Protein AF-A0A1F8T6L7-F1 (afdb_monomer_lite)

pLDDT: mean 77.04, std 18.4, range [37.91, 93.44]

Secondary structure (DSSP, 8-state):
--HHHHHHHHHHHTT-THHHHHHHTT-HHHHHHTS---HHHHHHHHH---SSHHHHHHHHHHHHHHHHHHTS-S----TT----------------

Foldseek 3Di:
DDPPQLVVLVVVVVPPVVCQVCVVVLNNLVVVVVTPDDPVLSVVLSPDDDPGVVRSSVVSSVVVVVVVVVPPPPPDPPVPVPDDDDDDDDDDDDDD

Sequence (96 aa):
MSIRALNRLLGRSTIDPCVIEAFEQDRLDEILAEYDFAPDMRRELKAIRASTFEEFGALALDLVQNAEQDRSPAGMHDPRQGLCPEPVVGDEEQAA

Radius of gyration: 21.96 Å; chains: 1; bounding box: 76×26×34 Å

Structure (mmCIF, N/CA/C/O backbone):
data_AF-A0A1F8T6L7-F1
#
_entry.id   AF-A0A1F8T6L7-F1
#
loop_
_atom_site.group_PDB
_atom_site.id
_atom_site.type_symbol
_atom_site.label_atom_id
_atom_site.label_alt_id
_atom_site.label_comp_id
_atom_site.label_asym_id
_atom_site.label_entity_id
_atom_site.label_seq_id
_atom_site.pdbx_PDB_ins_code
_atom_site.Cartn_x
_atom_site.Cartn_y
_atom_site.Cartn_z
_atom_site.occupancy
_atom_site.B_iso_or_equiv
_atom_site.auth_seq_id
_atom_site.auth_comp_id
_atom_site.auth_asym_id
_atom_site.auth_atom_id
_atom_site.pdbx_PDB_model_num
ATOM 1 N N . MET A 1 1 ? 10.664 -0.521 -10.108 1.00 59.00 1 MET A N 1
ATOM 2 C CA . MET A 1 1 ? 10.414 -0.725 -8.668 1.00 59.00 1 MET A CA 1
ATOM 3 C C . MET A 1 1 ? 10.595 0.629 -8.007 1.00 59.00 1 MET A C 1
ATOM 5 O O . MET A 1 1 ? 11.499 1.351 -8.422 1.00 59.00 1 MET A O 1
ATOM 9 N N . SER A 1 2 ? 9.683 1.079 -7.141 1.00 68.44 2 SER A N 1
ATOM 10 C CA . SER A 1 2 ? 9.842 2.418 -6.573 1.00 68.44 2 SER A CA 1
ATOM 11 C C . SER A 1 2 ? 9.277 2.533 -5.167 1.00 68.44 2 SER A C 1
ATOM 13 O O . SER A 1 2 ? 8.106 2.846 -4.971 1.00 68.44 2 SER A O 1
ATOM 15 N N . ILE A 1 3 ? 10.173 2.429 -4.186 1.00 84.56 3 ILE A N 1
ATOM 16 C CA . ILE A 1 3 ? 9.985 2.975 -2.834 1.00 84.56 3 ILE A CA 1
ATOM 17 C C . ILE A 1 3 ? 9.449 4.419 -2.863 1.00 84.56 3 ILE A C 1
ATOM 19 O O . ILE A 1 3 ? 8.708 4.839 -1.983 1.00 84.56 3 ILE A O 1
ATOM 23 N N . ARG A 1 4 ? 9.744 5.182 -3.928 1.00 86.69 4 ARG A N 1
ATOM 24 C C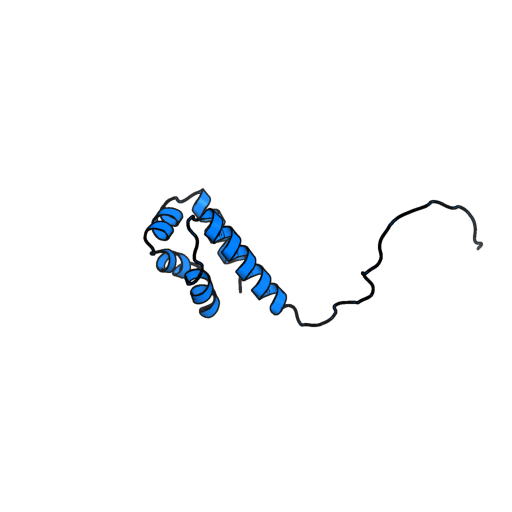A . ARG A 1 4 ? 9.194 6.529 -4.132 1.00 86.69 4 ARG A CA 1
ATOM 25 C C . ARG A 1 4 ? 7.681 6.521 -4.356 1.00 86.69 4 ARG A C 1
ATOM 27 O O . ARG A 1 4 ? 7.023 7.449 -3.904 1.00 86.69 4 ARG A O 1
ATOM 34 N N . ALA A 1 5 ? 7.136 5.517 -5.045 1.00 88.38 5 ALA A N 1
ATOM 35 C CA . ALA A 1 5 ? 5.694 5.379 -5.241 1.00 88.38 5 ALA A CA 1
ATOM 36 C C . ALA A 1 5 ? 4.997 5.085 -3.907 1.00 88.38 5 ALA A C 1
ATOM 38 O O . ALA A 1 5 ? 4.030 5.763 -3.568 1.00 88.38 5 ALA A O 1
ATOM 39 N N . LEU A 1 6 ? 5.561 4.178 -3.101 1.00 89.75 6 LEU A N 1
ATOM 40 C CA . LEU A 1 6 ? 5.045 3.890 -1.763 1.00 89.75 6 LEU A CA 1
ATOM 41 C C . LEU A 1 6 ? 5.137 5.107 -0.834 1.00 89.75 6 LEU A C 1
ATOM 43 O O . LEU A 1 6 ? 4.144 5.483 -0.223 1.00 89.75 6 LEU A O 1
ATOM 47 N N . ASN A 1 7 ? 6.279 5.795 -0.793 1.00 89.31 7 ASN A N 1
ATOM 48 C CA . ASN A 1 7 ? 6.431 7.008 0.016 1.00 89.31 7 ASN A CA 1
ATOM 49 C C . ASN A 1 7 ? 5.453 8.116 -0.397 1.00 89.31 7 ASN A C 1
ATOM 51 O O . ASN A 1 7 ? 4.995 8.875 0.450 1.00 89.31 7 ASN A O 1
ATOM 55 N N . ARG A 1 8 ? 5.100 8.217 -1.685 1.00 90.19 8 ARG A N 1
ATOM 56 C CA . ARG A 1 8 ? 4.065 9.156 -2.139 1.00 90.19 8 ARG A CA 1
ATOM 57 C C . ARG A 1 8 ? 2.662 8.731 -1.717 1.00 90.19 8 ARG A C 1
ATOM 59 O O . ARG A 1 8 ? 1.868 9.608 -1.401 1.00 90.19 8 ARG A O 1
ATOM 66 N N . LEU A 1 9 ? 2.354 7.435 -1.717 1.00 90.94 9 LEU A N 1
ATOM 67 C CA . LEU A 1 9 ? 1.081 6.917 -1.209 1.00 90.94 9 LEU A CA 1
ATOM 68 C C . LEU A 1 9 ? 0.931 7.215 0.289 1.00 90.94 9 LEU A C 1
ATOM 70 O O . LEU A 1 9 ? -0.049 7.839 0.688 1.00 90.94 9 LEU A O 1
ATOM 74 N N . LEU A 1 10 ? 1.937 6.852 1.091 1.00 90.62 10 LEU A N 1
ATOM 75 C CA . LEU A 1 10 ? 1.965 7.109 2.536 1.00 90.62 10 LEU A CA 1
ATOM 76 C C . LEU A 1 10 ? 1.996 8.608 2.856 1.00 90.62 10 LEU A C 1
ATOM 78 O O . LEU A 1 10 ? 1.386 9.067 3.813 1.00 90.62 10 LEU A O 1
ATOM 82 N N . GLY A 1 11 ? 2.679 9.405 2.033 1.00 90.56 11 GLY A N 1
ATOM 83 C CA . GLY A 1 11 ? 2.634 10.858 2.146 1.00 90.56 11 GLY A CA 1
ATOM 84 C C . GLY A 1 11 ? 1.227 11.398 1.879 1.00 90.56 11 GLY A C 1
ATOM 85 O O . GLY A 1 11 ? 0.720 12.210 2.648 1.00 90.56 11 GLY A O 1
ATOM 86 N N . ARG A 1 12 ? 0.558 10.916 0.824 1.00 91.12 12 ARG A N 1
ATOM 87 C CA . ARG A 1 12 ? -0.797 11.356 0.466 1.00 91.12 12 ARG A CA 1
ATOM 88 C C . ARG A 1 12 ? -1.811 11.005 1.552 1.00 91.12 12 ARG A C 1
ATOM 90 O O . ARG A 1 12 ? -2.639 11.852 1.852 1.00 91.12 12 ARG A O 1
ATOM 97 N N . SER A 1 13 ? -1.719 9.837 2.187 1.00 88.62 13 SER A N 1
ATOM 98 C CA . SER A 1 13 ? -2.661 9.433 3.245 1.00 88.62 13 SER A CA 1
ATOM 99 C C . SER A 1 13 ? -2.624 10.316 4.494 1.00 88.62 13 SER A C 1
ATOM 101 O O . SER A 1 13 ? -3.577 10.315 5.263 1.00 88.62 13 SER A O 1
ATOM 103 N N . THR A 1 14 ? -1.548 11.082 4.712 1.00 88.12 14 THR A N 1
ATOM 104 C CA . THR A 1 14 ? -1.486 12.057 5.820 1.00 88.12 14 THR A CA 1
ATOM 105 C C . THR A 1 14 ? -2.237 13.357 5.522 1.00 88.12 14 THR A C 1
ATOM 107 O O . THR A 1 14 ? -2.519 14.126 6.438 1.00 88.12 14 THR A O 1
ATOM 110 N N . ILE A 1 15 ? -2.555 13.611 4.249 1.00 89.38 15 ILE A N 1
ATOM 111 C CA . ILE A 1 15 ? -3.181 14.850 3.765 1.00 89.38 15 ILE A CA 1
ATOM 112 C C . ILE A 1 15 ? -4.605 14.581 3.257 1.00 89.38 15 ILE A C 1
ATOM 114 O O . ILE A 1 15 ? -5.498 15.401 3.455 1.00 89.38 15 ILE A O 1
ATOM 118 N N . ASP A 1 16 ? -4.811 13.446 2.591 1.00 89.06 16 ASP A N 1
ATOM 119 C CA . ASP A 1 16 ? -6.045 13.060 1.914 1.00 89.06 16 ASP A CA 1
ATOM 120 C C . ASP A 1 16 ? -6.689 11.854 2.627 1.00 89.06 16 ASP A C 1
ATOM 122 O O . ASP A 1 16 ? -6.219 10.720 2.461 1.00 89.06 16 ASP A O 1
ATOM 126 N N . PRO A 1 17 ? -7.764 12.066 3.412 1.00 88.12 17 PRO A N 1
ATOM 127 C CA . PRO A 1 17 ? -8.433 10.992 4.143 1.00 88.12 17 PRO A CA 1
ATOM 128 C C . PRO A 1 17 ? -9.098 9.974 3.211 1.00 88.12 17 PRO A C 1
ATOM 130 O O . PRO A 1 17 ? -9.291 8.830 3.622 1.00 88.12 17 PRO A O 1
ATOM 133 N N . CYS A 1 18 ? -9.358 10.325 1.942 1.00 90.00 18 CYS A N 1
ATOM 134 C CA . CYS A 1 18 ? -9.933 9.399 0.96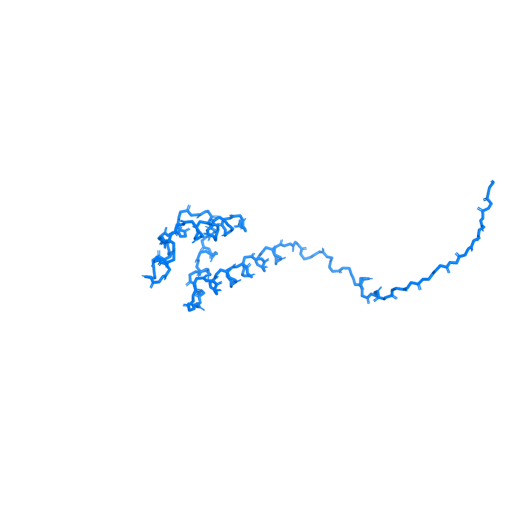5 1.00 90.00 18 CYS A CA 1
ATOM 135 C C . CYS A 1 18 ? -9.055 8.154 0.772 1.00 90.00 18 CYS A C 1
ATOM 137 O O . CYS A 1 18 ? -9.559 7.094 0.411 1.00 90.00 18 CYS A O 1
ATOM 139 N N . VAL A 1 19 ? -7.743 8.261 1.023 1.00 89.50 19 VAL A N 1
ATOM 140 C CA . VAL A 1 19 ? -6.823 7.119 0.942 1.00 89.50 19 VAL A CA 1
ATOM 141 C C . VAL A 1 19 ? -7.108 6.091 2.033 1.00 89.50 19 VAL A C 1
ATOM 143 O O . VAL A 1 19 ? -7.118 4.890 1.764 1.00 89.50 19 VAL A O 1
ATOM 146 N N . ILE A 1 20 ? -7.370 6.562 3.252 1.00 89.94 20 ILE A N 1
ATOM 147 C CA . ILE A 1 20 ? -7.698 5.708 4.395 1.00 89.94 20 ILE A CA 1
ATOM 148 C C . ILE A 1 20 ? -9.107 5.132 4.211 1.00 89.94 20 ILE A C 1
ATOM 150 O O . ILE A 1 20 ? -9.301 3.933 4.372 1.00 89.94 20 ILE A O 1
ATOM 154 N N . GLU A 1 21 ? -10.068 5.944 3.769 1.00 91.44 21 GLU A N 1
ATOM 155 C CA . GLU A 1 21 ? -11.431 5.476 3.487 1.00 91.44 21 GLU A CA 1
ATOM 156 C C . GLU A 1 21 ? -11.460 4.395 2.397 1.00 91.44 21 GLU A C 1
ATOM 158 O O . GLU A 1 21 ? -12.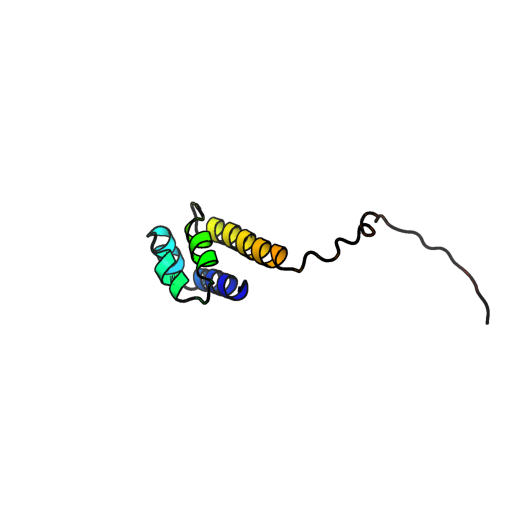171 3.399 2.519 1.00 91.44 21 GLU A O 1
ATOM 163 N N . ALA A 1 22 ? -10.666 4.549 1.335 1.00 90.62 22 ALA A N 1
ATOM 164 C CA . ALA A 1 22 ? -10.555 3.533 0.295 1.00 90.62 22 ALA A CA 1
ATOM 165 C C . ALA A 1 22 ? -9.888 2.248 0.804 1.00 90.62 22 ALA A C 1
ATOM 167 O O . ALA A 1 22 ? -10.258 1.164 0.355 1.00 90.62 22 ALA A O 1
ATOM 168 N N . PHE A 1 23 ? -8.937 2.345 1.739 1.00 90.00 23 PHE A N 1
ATOM 169 C CA . PHE A 1 23 ? -8.371 1.177 2.417 1.00 90.00 23 PHE A CA 1
ATOM 170 C C . PHE A 1 23 ? -9.444 0.427 3.215 1.00 90.00 23 PHE A C 1
ATOM 172 O O . PHE A 1 23 ? -9.614 -0.775 3.031 1.00 90.00 23 PHE A O 1
ATOM 179 N N . GLU A 1 24 ? -10.223 1.137 4.032 1.00 89.25 24 GLU A N 1
ATOM 180 C CA . GLU A 1 24 ? -11.300 0.553 4.844 1.00 89.25 24 GLU A CA 1
ATOM 181 C C . GLU A 1 24 ? -12.431 -0.057 3.998 1.00 89.25 24 GLU A C 1
ATOM 183 O O . GLU A 1 24 ? -13.097 -0.998 4.428 1.00 89.25 24 GLU A O 1
ATOM 188 N N . GLN A 1 25 ? -12.638 0.453 2.780 1.00 91.44 25 GLN A N 1
ATOM 189 C CA . GLN A 1 25 ? -13.649 -0.027 1.832 1.00 91.44 25 GLN A CA 1
ATOM 190 C C . GLN A 1 25 ? -13.147 -1.124 0.876 1.00 91.44 25 GLN A C 1
ATOM 192 O O . GLN A 1 25 ? -13.870 -1.477 -0.055 1.00 91.44 25 GLN A O 1
ATOM 197 N N . ASP A 1 26 ? -11.929 -1.648 1.057 1.00 87.62 26 ASP A N 1
ATOM 198 C CA . ASP A 1 26 ? -11.296 -2.628 0.151 1.00 87.62 26 ASP A CA 1
ATOM 199 C C . ASP A 1 26 ? -11.129 -2.108 -1.301 1.00 87.62 26 ASP A C 1
ATOM 201 O O . ASP A 1 26 ? -11.006 -2.860 -2.267 1.00 87.62 26 ASP A O 1
ATOM 205 N N . ARG A 1 27 ? -11.094 -0.780 -1.467 1.00 89.56 27 ARG A N 1
ATOM 206 C CA . ARG A 1 27 ? -10.937 -0.057 -2.745 1.00 89.56 27 ARG A CA 1
ATOM 207 C C . ARG A 1 27 ? -9.521 0.465 -2.974 1.00 89.56 27 ARG A C 1
ATOM 209 O O . ARG A 1 27 ? -9.279 1.250 -3.890 1.00 89.56 27 ARG A O 1
ATOM 216 N N . LEU A 1 28 ? -8.561 0.002 -2.177 1.00 87.00 28 LEU A N 1
ATOM 217 C CA . LEU A 1 28 ? -7.161 0.412 -2.278 1.00 87.00 28 LEU A CA 1
ATOM 218 C C . LEU A 1 28 ? -6.559 0.140 -3.670 1.00 87.00 28 LEU A C 1
ATOM 220 O O . LEU A 1 28 ? -5.663 0.858 -4.098 1.00 87.00 28 LEU A O 1
ATOM 224 N N . ASP A 1 29 ? -7.071 -0.858 -4.396 1.00 87.56 29 ASP A N 1
ATOM 225 C CA . ASP A 1 29 ? -6.653 -1.201 -5.764 1.00 87.56 29 ASP A CA 1
ATOM 226 C C . ASP A 1 29 ? -6.775 -0.011 -6.734 1.00 87.56 29 ASP A C 1
ATOM 228 O O . ASP A 1 29 ? -5.866 0.240 -7.525 1.00 87.56 29 ASP A O 1
ATOM 232 N N . GLU A 1 30 ? -7.849 0.775 -6.607 1.00 88.44 30 GLU A N 1
ATOM 233 C CA . GLU A 1 30 ? -8.090 1.963 -7.433 1.00 88.44 30 GLU A CA 1
ATOM 234 C C . GLU A 1 30 ? -7.022 3.030 -7.191 1.00 88.44 30 GLU A C 1
ATOM 236 O O . GLU A 1 30 ? -6.491 3.607 -8.138 1.00 88.44 30 GLU A O 1
ATOM 241 N N . ILE A 1 31 ? -6.646 3.224 -5.926 1.00 88.31 31 ILE A N 1
ATOM 242 C CA . ILE A 1 31 ? -5.600 4.171 -5.540 1.00 88.31 31 ILE A CA 1
ATOM 243 C C . ILE A 1 31 ? -4.240 3.659 -5.995 1.00 88.31 31 ILE A C 1
ATOM 245 O O . ILE A 1 31 ? -3.466 4.407 -6.581 1.00 88.31 31 ILE A O 1
ATOM 249 N N . LEU A 1 32 ? -3.936 2.377 -5.779 1.00 88.31 32 LEU A N 1
ATOM 250 C CA . LEU A 1 32 ? -2.679 1.764 -6.214 1.00 88.31 32 LEU A CA 1
ATOM 251 C C . LEU A 1 32 ? -2.500 1.824 -7.737 1.00 88.31 32 LEU A C 1
ATOM 253 O O . LEU A 1 32 ? -1.362 1.869 -8.204 1.00 88.31 32 LEU A O 1
ATOM 257 N N . ALA A 1 33 ? -3.589 1.840 -8.512 1.00 87.12 33 ALA A N 1
ATOM 258 C CA . ALA A 1 33 ? -3.549 2.011 -9.961 1.00 87.12 33 ALA A CA 1
ATOM 259 C C . ALA A 1 33 ? -3.101 3.417 -10.401 1.00 87.12 33 ALA A C 1
ATOM 261 O O . ALA A 1 33 ? -2.554 3.548 -11.496 1.00 87.12 33 ALA A O 1
ATOM 262 N N . GLU A 1 34 ? -3.267 4.443 -9.558 1.00 89.00 34 GLU A N 1
ATOM 263 C CA . GLU A 1 34 ? -2.761 5.803 -9.811 1.00 89.00 34 GLU A CA 1
ATOM 264 C C . GLU A 1 34 ? -1.228 5.893 -9.705 1.00 89.00 34 GLU A C 1
ATOM 266 O O . GLU A 1 34 ? -0.617 6.846 -10.196 1.00 89.00 34 GLU A O 1
ATOM 271 N N . TYR A 1 35 ? -0.589 4.908 -9.066 1.00 88.75 35 TYR A N 1
ATOM 272 C CA . TYR A 1 35 ? 0.852 4.874 -8.842 1.00 88.75 35 TYR A CA 1
ATOM 273 C C . TYR A 1 35 ? 1.555 3.881 -9.772 1.00 88.75 35 TYR A C 1
ATOM 275 O O . TYR A 1 35 ? 1.031 2.831 -10.144 1.00 88.75 35 TYR A O 1
ATOM 283 N N . ASP A 1 36 ? 2.811 4.192 -10.095 1.00 86.00 36 ASP A N 1
ATOM 284 C CA . ASP A 1 36 ? 3.660 3.383 -10.975 1.00 86.00 36 ASP A CA 1
ATOM 285 C C . ASP A 1 36 ? 4.279 2.182 -10.227 1.00 86.00 36 ASP A C 1
ATOM 287 O O . ASP A 1 36 ? 5.491 2.068 -10.028 1.00 86.00 36 ASP A O 1
ATOM 291 N N . PHE A 1 37 ? 3.421 1.293 -9.727 1.00 85.75 37 PHE A N 1
ATOM 292 C CA . PHE A 1 37 ? 3.838 0.017 -9.152 1.00 85.75 37 PHE A CA 1
ATOM 293 C C . PHE A 1 37 ? 3.899 -1.070 -10.230 1.00 85.75 37 PHE A C 1
ATOM 295 O O . PHE A 1 37 ? 3.025 -1.180 -11.096 1.00 85.75 37 PHE A O 1
ATOM 302 N N . ALA A 1 38 ? 4.907 -1.941 -10.136 1.00 86.19 38 ALA A N 1
ATOM 303 C CA . ALA A 1 38 ? 4.975 -3.137 -10.972 1.00 86.19 38 ALA A CA 1
ATOM 304 C C . ALA A 1 38 ? 3.745 -4.047 -10.726 1.00 86.19 38 ALA A C 1
ATOM 306 O O . ALA A 1 38 ? 3.227 -4.070 -9.607 1.00 86.19 38 ALA A O 1
ATOM 307 N N . PRO A 1 39 ? 3.265 -4.810 -11.728 1.00 85.88 39 PRO A N 1
ATOM 308 C CA . PRO A 1 39 ? 2.089 -5.676 -11.581 1.00 85.88 39 PRO A CA 1
ATOM 309 C C . PRO A 1 39 ? 2.196 -6.677 -10.421 1.00 85.88 39 PRO A C 1
ATOM 311 O O . PRO A 1 39 ? 1.247 -6.812 -9.651 1.00 85.88 39 PRO A O 1
ATOM 314 N N . ASP A 1 40 ? 3.351 -7.326 -10.262 1.00 87.69 40 ASP A N 1
ATOM 315 C CA . ASP A 1 40 ? 3.605 -8.267 -9.164 1.00 87.69 40 ASP A CA 1
ATOM 316 C C . ASP A 1 40 ? 3.577 -7.566 -7.801 1.00 87.69 40 ASP A C 1
ATOM 318 O O . ASP A 1 40 ? 2.887 -8.010 -6.889 1.00 87.69 40 ASP A O 1
ATOM 322 N N . MET A 1 41 ? 4.196 -6.386 -7.707 1.00 87.25 41 MET A N 1
ATOM 323 C CA . MET A 1 41 ? 4.194 -5.571 -6.490 1.00 87.25 41 MET A CA 1
ATOM 324 C C . MET A 1 41 ? 2.778 -5.138 -6.087 1.00 87.25 41 MET A C 1
ATOM 326 O O . MET A 1 41 ? 2.428 -5.184 -4.915 1.00 87.25 41 MET A O 1
ATOM 330 N N . ARG A 1 42 ? 1.920 -4.759 -7.044 1.00 89.12 42 ARG A N 1
ATOM 331 C CA . ARG A 1 42 ? 0.513 -4.432 -6.741 1.00 89.12 42 ARG A 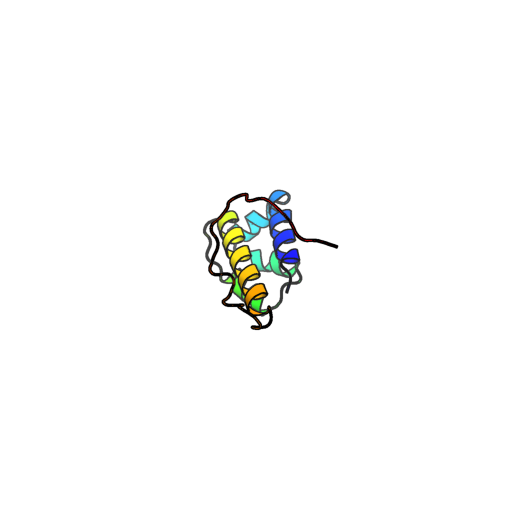CA 1
ATOM 332 C C . ARG A 1 42 ? -0.243 -5.625 -6.170 1.00 89.12 42 ARG A C 1
ATOM 334 O O . ARG A 1 42 ? -1.025 -5.452 -5.241 1.00 89.12 42 ARG A O 1
ATOM 341 N N . ARG A 1 43 ? -0.002 -6.828 -6.701 1.00 88.88 43 ARG A N 1
ATOM 342 C CA . ARG A 1 43 ? -0.596 -8.060 -6.160 1.00 88.88 43 ARG A CA 1
ATOM 343 C C . ARG A 1 43 ? -0.126 -8.332 -4.737 1.00 88.88 43 ARG A C 1
ATOM 345 O O . ARG A 1 43 ? -0.946 -8.715 -3.911 1.00 88.88 43 ARG A O 1
ATOM 352 N N . GLU A 1 44 ? 1.157 -8.134 -4.463 1.00 90.31 44 GLU A N 1
ATOM 353 C CA . GLU A 1 44 ? 1.730 -8.315 -3.130 1.00 90.31 44 GLU A CA 1
ATOM 354 C C . GLU A 1 44 ? 1.186 -7.294 -2.127 1.00 90.31 44 GLU A C 1
ATOM 356 O O . GLU A 1 44 ? 0.698 -7.689 -1.072 1.00 90.31 44 GLU A O 1
ATOM 361 N N . LEU A 1 45 ? 1.145 -6.009 -2.491 1.00 90.06 45 LEU A N 1
ATOM 362 C CA . LEU A 1 45 ? 0.551 -4.953 -1.665 1.00 90.06 45 LEU A CA 1
ATOM 363 C C . LEU A 1 45 ? -0.926 -5.232 -1.356 1.00 90.06 45 LEU A C 1
ATOM 365 O O . LEU A 1 45 ? -1.359 -5.066 -0.223 1.00 90.06 45 LEU A O 1
ATOM 369 N N . LYS A 1 46 ? -1.694 -5.724 -2.333 1.00 89.75 46 LYS A N 1
ATOM 370 C CA . LYS A 1 46 ? -3.098 -6.118 -2.138 1.00 89.75 46 LYS A CA 1
ATOM 371 C C . LYS A 1 46 ? -3.268 -7.335 -1.223 1.00 89.75 46 LYS A C 1
ATOM 373 O O . LYS A 1 46 ? -4.314 -7.501 -0.606 1.00 89.75 46 LYS A O 1
ATOM 378 N N . ALA A 1 47 ? -2.273 -8.215 -1.162 1.00 90.81 47 ALA A N 1
ATOM 379 C CA . ALA A 1 47 ? -2.321 -9.409 -0.326 1.00 90.81 47 ALA A CA 1
ATOM 380 C C . ALA A 1 47 ? -2.008 -9.121 1.153 1.00 90.81 47 ALA A C 1
ATOM 382 O O . ALA A 1 47 ? -2.230 -9.997 1.994 1.00 90.81 47 ALA A O 1
ATOM 383 N N . ILE A 1 48 ? -1.514 -7.919 1.478 1.00 91.31 48 ILE A N 1
ATOM 384 C CA . ILE A 1 48 ? -1.228 -7.502 2.852 1.00 91.31 48 ILE A CA 1
ATOM 385 C C . ILE A 1 48 ? -2.530 -7.484 3.650 1.00 91.31 48 ILE A C 1
ATOM 387 O O . ILE A 1 48 ? -3.471 -6.759 3.335 1.00 91.31 48 ILE A O 1
ATOM 391 N N . ARG A 1 49 ? -2.565 -8.275 4.723 1.00 89.12 49 ARG A N 1
ATOM 392 C CA . ARG A 1 49 ? -3.654 -8.247 5.697 1.00 89.12 49 ARG A CA 1
ATOM 393 C C . ARG A 1 49 ? -3.245 -7.372 6.864 1.00 89.12 49 ARG A C 1
ATOM 395 O O . ARG A 1 49 ? -2.434 -7.791 7.681 1.00 89.12 49 ARG A O 1
ATOM 402 N N . ALA A 1 50 ? -3.817 -6.179 6.910 1.00 90.81 50 ALA A N 1
ATOM 403 C CA . ALA A 1 50 ? -3.619 -5.216 7.978 1.00 90.81 50 ALA A CA 1
ATOM 404 C C . ALA A 1 50 ? -4.979 -4.749 8.499 1.00 90.81 50 ALA A C 1
ATOM 406 O O . ALA A 1 50 ? -5.938 -4.633 7.737 1.00 90.81 50 ALA A O 1
ATOM 407 N N . SER A 1 51 ? -5.055 -4.498 9.800 1.00 89.81 51 SER A N 1
ATOM 408 C CA . SER A 1 51 ? -6.269 -4.028 10.474 1.00 89.81 51 SER A CA 1
ATOM 409 C C . SER A 1 51 ? -6.393 -2.506 10.424 1.00 89.81 51 SER A C 1
ATOM 411 O O . SER A 1 51 ? -7.489 -1.973 10.567 1.00 89.81 51 SER A O 1
ATOM 413 N N . THR A 1 52 ? -5.274 -1.804 10.231 1.00 90.94 52 THR A N 1
ATOM 414 C CA . THR A 1 52 ? -5.216 -0.345 10.100 1.00 90.94 52 THR A CA 1
ATOM 415 C C . THR A 1 52 ? -4.327 0.063 8.930 1.00 90.94 52 THR A C 1
ATOM 417 O O . THR A 1 52 ? -3.457 -0.690 8.486 1.00 90.94 52 THR A O 1
ATOM 420 N N . PHE A 1 53 ? -4.512 1.294 8.447 1.00 89.81 53 PHE A N 1
ATOM 421 C CA . PHE A 1 53 ? -3.671 1.843 7.384 1.00 89.81 53 PHE A CA 1
ATOM 422 C C . PHE A 1 53 ? -2.205 2.023 7.822 1.00 89.81 53 PHE A C 1
ATOM 424 O O . PHE A 1 53 ? -1.287 1.869 7.022 1.00 89.81 53 PHE A O 1
ATOM 431 N N . GLU A 1 54 ? -1.966 2.321 9.100 1.00 90.38 54 GLU A N 1
ATOM 432 C CA . GLU A 1 54 ? -0.614 2.448 9.660 1.00 90.38 54 GLU A CA 1
ATOM 433 C C . GLU A 1 54 ? 0.126 1.106 9.635 1.00 90.38 54 GLU A C 1
ATOM 435 O O . GLU A 1 54 ? 1.278 1.038 9.204 1.00 90.38 54 GLU A O 1
ATOM 440 N N . GLU A 1 55 ? -0.559 0.027 10.028 1.00 92.94 55 GLU A N 1
ATOM 441 C CA . GLU A 1 55 ? -0.033 -1.336 9.944 1.00 92.94 55 GLU A CA 1
ATOM 442 C C . GLU A 1 55 ? 0.218 -1.736 8.485 1.00 92.94 55 GLU A C 1
ATOM 444 O O . GLU A 1 55 ? 1.290 -2.250 8.159 1.00 92.94 55 GLU A O 1
ATOM 449 N N . PHE A 1 56 ? -0.721 -1.421 7.586 1.00 93.44 56 PHE A N 1
ATOM 450 C CA . PHE A 1 56 ? -0.534 -1.612 6.149 1.00 93.44 56 PHE A CA 1
ATOM 451 C C . PHE A 1 56 ? 0.723 -0.895 5.650 1.00 93.44 56 PHE A C 1
ATOM 453 O O . PHE A 1 56 ? 1.529 -1.496 4.944 1.00 93.44 56 PHE A O 1
ATOM 460 N N . GLY A 1 57 ? 0.920 0.369 6.029 1.00 91.75 57 GLY A N 1
ATOM 461 C CA . GLY A 1 57 ? 2.064 1.164 5.599 1.00 91.75 57 GLY A CA 1
ATOM 462 C C . GLY A 1 57 ? 3.400 0.598 6.073 1.00 91.75 57 GLY A C 1
ATOM 463 O O . GLY A 1 57 ? 4.352 0.564 5.293 1.00 91.75 57 GLY A O 1
ATOM 464 N N . ALA A 1 58 ? 3.465 0.102 7.311 1.00 92.31 58 ALA A N 1
ATOM 465 C CA . ALA A 1 58 ? 4.656 -0.554 7.844 1.00 92.31 58 ALA A CA 1
ATOM 466 C C . ALA A 1 58 ? 4.986 -1.852 7.085 1.00 92.31 58 ALA A C 1
ATOM 468 O O . ALA A 1 58 ? 6.127 -2.042 6.663 1.00 92.31 58 ALA A O 1
ATOM 469 N N . LEU A 1 59 ? 3.984 -2.707 6.850 1.00 93.31 59 LEU A N 1
ATOM 470 C CA . LEU A 1 59 ? 4.151 -3.967 6.116 1.00 93.31 59 LEU A CA 1
ATOM 471 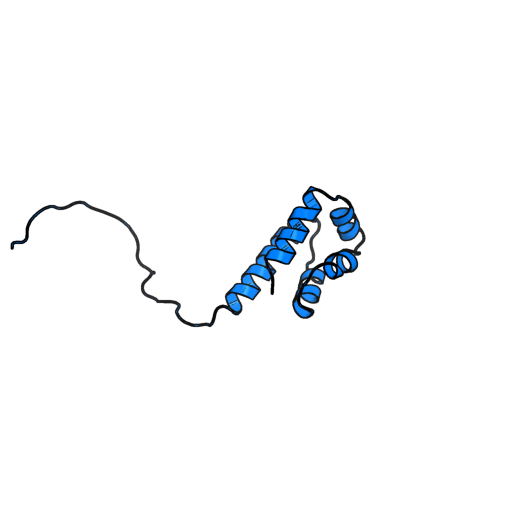C C . LEU A 1 59 ? 4.497 -3.734 4.642 1.00 93.31 59 LEU A C 1
ATOM 473 O O . LEU A 1 59 ? 5.359 -4.411 4.088 1.00 93.31 59 LEU A O 1
ATOM 477 N N . ALA A 1 60 ? 3.865 -2.748 4.006 1.00 92.38 60 ALA A N 1
ATOM 478 C CA . ALA A 1 60 ? 4.157 -2.367 2.632 1.00 92.38 60 ALA A CA 1
ATOM 479 C C . ALA A 1 60 ? 5.588 -1.834 2.488 1.00 92.38 60 ALA A C 1
ATOM 481 O O . ALA A 1 60 ? 6.255 -2.120 1.493 1.00 92.38 60 ALA A O 1
ATOM 482 N N . LEU A 1 61 ? 6.068 -1.069 3.474 1.00 90.75 61 LEU A N 1
ATOM 483 C CA . LEU A 1 61 ? 7.427 -0.537 3.475 1.00 90.75 61 LEU A CA 1
ATOM 484 C C . LEU A 1 61 ? 8.460 -1.652 3.600 1.00 90.75 61 LEU A C 1
ATOM 486 O O . LEU A 1 61 ? 9.397 -1.677 2.804 1.00 90.75 61 LEU A O 1
ATOM 490 N N . ASP A 1 62 ? 8.263 -2.572 4.542 1.00 90.12 62 ASP A N 1
ATOM 491 C CA . ASP A 1 62 ? 9.121 -3.745 4.710 1.00 90.12 62 ASP A CA 1
ATOM 492 C C . ASP A 1 62 ? 9.156 -4.594 3.429 1.00 90.12 62 ASP A C 1
ATOM 494 O O . ASP A 1 62 ? 10.228 -4.893 2.905 1.00 90.12 62 ASP A O 1
ATOM 498 N N . LEU A 1 63 ? 7.991 -4.874 2.838 1.00 89.88 63 LEU A N 1
ATOM 499 C CA . LEU A 1 63 ? 7.874 -5.638 1.596 1.00 89.88 63 LEU A CA 1
ATOM 500 C C . LEU A 1 63 ? 8.644 -4.987 0.438 1.00 89.88 63 LEU A C 1
ATOM 502 O O . LEU A 1 63 ? 9.433 -5.644 -0.243 1.00 89.88 63 LEU A O 1
ATOM 506 N N . VAL A 1 64 ? 8.457 -3.680 0.222 1.00 87.44 64 VAL A N 1
ATOM 507 C CA . VAL A 1 64 ? 9.144 -2.956 -0.858 1.00 87.44 64 VAL A CA 1
ATOM 508 C C . VAL A 1 64 ? 10.648 -2.863 -0.595 1.00 87.44 64 VAL A C 1
ATOM 510 O O . VAL A 1 64 ? 11.431 -3.000 -1.534 1.00 87.44 64 VAL A O 1
ATOM 513 N N . GLN A 1 65 ? 11.074 -2.650 0.653 1.00 86.50 65 GLN A N 1
ATOM 514 C CA . GLN A 1 65 ? 12.494 -2.598 1.010 1.00 86.50 65 GLN A CA 1
ATOM 515 C C . GLN A 1 65 ? 13.183 -3.948 0.803 1.00 86.50 65 GLN A C 1
ATOM 517 O O . GLN A 1 65 ? 14.253 -3.987 0.195 1.00 86.50 65 GLN A O 1
ATOM 522 N N . ASN A 1 66 ? 12.563 -5.045 1.238 1.00 85.44 66 ASN A N 1
ATOM 523 C CA . ASN A 1 66 ? 13.090 -6.393 1.041 1.00 85.44 66 ASN A CA 1
ATOM 524 C C . ASN A 1 66 ? 13.177 -6.753 -0.451 1.00 85.44 66 ASN A C 1
ATOM 526 O O . ASN A 1 66 ? 14.197 -7.273 -0.901 1.00 85.44 66 ASN A O 1
ATOM 530 N N . ALA A 1 67 ? 12.171 -6.390 -1.253 1.00 82.31 67 ALA A N 1
ATOM 531 C CA . ALA A 1 67 ? 12.190 -6.616 -2.700 1.00 82.31 67 ALA A CA 1
ATOM 532 C C . ALA A 1 67 ? 13.287 -5.816 -3.442 1.00 82.31 67 ALA A C 1
ATOM 534 O O . ALA A 1 67 ? 13.793 -6.259 -4.477 1.00 82.31 67 ALA A O 1
ATOM 535 N N . GLU A 1 68 ? 13.661 -4.633 -2.944 1.00 77.31 68 GLU A N 1
ATOM 536 C CA . GLU A 1 68 ? 14.785 -3.844 -3.475 1.00 77.31 68 GLU A CA 1
ATOM 537 C C . GLU A 1 68 ? 16.145 -4.421 -3.033 1.00 77.31 68 GLU A C 1
ATOM 539 O O . GLU A 1 68 ? 17.096 -4.434 -3.820 1.00 77.31 68 GLU A O 1
ATOM 544 N N . GLN A 1 69 ? 16.245 -4.939 -1.802 1.00 70.94 69 GLN A N 1
ATOM 545 C CA . GLN A 1 69 ? 17.460 -5.581 -1.285 1.00 70.94 69 GLN A CA 1
ATOM 546 C C . GLN A 1 69 ? 17.770 -6.900 -1.999 1.00 70.94 69 GLN A C 1
ATOM 548 O O . GLN A 1 69 ? 18.915 -7.107 -2.388 1.00 70.94 69 GLN A O 1
ATOM 553 N N . ASP A 1 70 ? 16.767 -7.741 -2.261 1.00 64.62 70 ASP A N 1
ATOM 554 C CA . ASP A 1 70 ? 16.927 -9.012 -2.990 1.00 64.62 70 ASP A CA 1
ATOM 555 C C . ASP A 1 70 ? 17.441 -8.804 -4.432 1.00 64.62 70 ASP A C 1
ATOM 557 O O . ASP A 1 70 ? 18.151 -9.633 -5.000 1.00 64.62 70 ASP A O 1
ATOM 561 N N . ARG A 1 71 ? 17.150 -7.634 -5.019 1.00 57.81 71 ARG A N 1
ATOM 562 C CA . ARG A 1 71 ? 17.661 -7.214 -6.334 1.00 57.81 71 ARG A CA 1
ATOM 563 C C . ARG A 1 71 ? 19.013 -6.519 -6.301 1.00 57.81 71 ARG A C 1
ATOM 565 O O . ARG A 1 71 ? 19.599 -6.327 -7.371 1.00 57.81 71 ARG A O 1
ATOM 572 N N . SER A 1 72 ? 19.507 -6.126 -5.129 1.00 53.41 72 SER A N 1
ATOM 573 C CA . SER A 1 72 ? 20.907 -5.729 -5.018 1.00 53.41 72 SER A CA 1
ATOM 574 C C . SER A 1 72 ? 21.715 -6.968 -5.392 1.00 53.41 72 SER A C 1
ATOM 576 O O . SER A 1 72 ? 21.500 -8.015 -4.783 1.00 53.41 72 SER A O 1
ATOM 578 N N . PRO A 1 73 ? 22.546 -6.917 -6.449 1.00 49.19 73 PRO A N 1
ATOM 579 C CA . PRO A 1 73 ? 23.209 -8.107 -6.957 1.00 49.19 73 PRO A CA 1
ATOM 580 C C . PRO A 1 73 ? 23.887 -8.801 -5.784 1.00 49.19 73 PRO A C 1
ATOM 582 O O . PRO A 1 73 ? 24.655 -8.159 -5.070 1.00 49.19 73 PRO A O 1
ATOM 585 N N . ALA A 1 74 ? 23.542 -10.073 -5.571 1.00 48.09 74 ALA A N 1
ATOM 586 C CA . ALA A 1 74 ? 24.139 -10.960 -4.584 1.00 48.09 74 ALA A CA 1
ATOM 587 C C . ALA A 1 74 ? 25.656 -11.033 -4.817 1.00 48.09 74 ALA A C 1
ATOM 589 O O . ALA A 1 74 ? 26.185 -11.913 -5.491 1.00 48.09 74 ALA A O 1
ATOM 590 N N . GLY A 1 75 ? 26.347 -10.026 -4.306 1.00 47.66 75 GLY A N 1
ATOM 591 C CA . GLY A 1 75 ? 27.713 -9.687 -4.619 1.00 47.66 75 GLY A CA 1
ATOM 592 C C . GLY A 1 75 ? 28.248 -8.891 -3.448 1.00 47.66 75 GLY A C 1
ATOM 593 O O . GLY A 1 75 ? 28.141 -7.671 -3.415 1.00 47.66 75 GLY A O 1
ATOM 594 N N . MET A 1 76 ? 28.853 -9.634 -2.521 1.00 48.28 76 MET A N 1
ATOM 595 C CA . MET A 1 76 ? 29.663 -9.159 -1.399 1.00 48.28 76 MET A CA 1
ATOM 596 C C . MET A 1 76 ? 28.909 -8.850 -0.094 1.00 48.28 76 MET A C 1
ATOM 598 O O . MET A 1 76 ? 28.893 -7.731 0.404 1.00 48.28 76 MET A O 1
ATOM 602 N N . HIS A 1 77 ? 28.422 -9.907 0.565 1.00 47.44 77 HIS A N 1
ATOM 603 C CA . HIS A 1 77 ? 28.712 -10.002 1.997 1.00 47.44 77 HIS A CA 1
ATOM 604 C C . HIS A 1 77 ? 30.235 -10.147 2.117 1.00 47.44 77 HIS A C 1
ATOM 606 O O . HIS A 1 77 ? 30.773 -11.205 1.797 1.00 47.44 77 HIS A O 1
ATOM 612 N N . ASP A 1 78 ? 30.935 -9.085 2.510 1.00 50.59 78 ASP A N 1
ATOM 613 C CA . ASP A 1 78 ? 32.334 -9.183 2.918 1.00 50.59 78 ASP A CA 1
ATOM 614 C C . ASP A 1 78 ? 32.342 -9.732 4.360 1.00 50.59 78 ASP A C 1
ATOM 616 O O . ASP A 1 78 ? 31.900 -9.040 5.283 1.00 50.59 78 ASP A O 1
ATOM 620 N N . PRO A 1 79 ? 32.794 -10.974 4.613 1.00 52.00 79 PRO A N 1
ATOM 621 C CA . PRO A 1 79 ? 32.763 -11.585 5.947 1.00 52.00 79 PRO A CA 1
ATOM 622 C C . PRO A 1 79 ? 33.731 -10.921 6.948 1.00 52.00 79 PRO A C 1
ATOM 624 O O . PRO A 1 79 ? 33.927 -11.425 8.052 1.00 52.00 79 PRO A O 1
ATOM 627 N N . ARG A 1 80 ? 34.348 -9.786 6.592 1.00 52.81 80 ARG A N 1
ATOM 628 C CA . ARG A 1 80 ? 35.316 -9.051 7.417 1.00 52.81 80 ARG A CA 1
ATOM 629 C C . ARG A 1 80 ? 34.704 -7.974 8.318 1.00 52.81 80 ARG A C 1
ATOM 631 O O . ARG A 1 80 ? 35.429 -7.445 9.151 1.00 52.81 80 ARG A O 1
ATOM 638 N N . GLN A 1 81 ? 33.409 -7.659 8.216 1.00 49.53 81 GLN A N 1
ATOM 639 C CA . GLN A 1 81 ? 32.776 -6.658 9.102 1.00 49.53 81 GLN A CA 1
ATOM 640 C C . GLN A 1 81 ? 32.298 -7.211 10.457 1.00 49.53 81 GLN A C 1
ATOM 642 O O . GLN A 1 81 ? 31.678 -6.498 11.239 1.00 49.53 81 GLN A O 1
ATOM 647 N N . GLY A 1 82 ? 32.621 -8.465 10.773 1.00 48.09 82 GLY A N 1
ATOM 648 C CA . GLY A 1 82 ? 32.216 -9.130 12.010 1.00 48.09 82 GLY A CA 1
ATOM 649 C C . GLY A 1 82 ? 33.039 -8.816 13.263 1.00 48.09 82 GLY A C 1
ATOM 650 O O . GLY A 1 82 ? 33.016 -9.648 14.160 1.00 48.09 82 GLY A O 1
ATOM 651 N N . LEU A 1 83 ? 33.777 -7.703 13.359 1.00 45.47 83 LEU A N 1
ATOM 652 C CA . LEU A 1 83 ? 34.527 -7.359 14.579 1.00 45.47 83 LEU A CA 1
ATOM 653 C C . LEU A 1 83 ? 34.670 -5.838 14.763 1.00 45.47 83 LEU A C 1
ATOM 655 O O . LEU A 1 83 ? 35.638 -5.239 14.307 1.00 45.47 83 LEU A O 1
ATOM 659 N N . CYS A 1 84 ? 33.750 -5.232 15.507 1.00 54.75 84 CYS A N 1
ATOM 660 C CA . CYS A 1 84 ? 34.080 -4.081 16.351 1.00 54.75 84 CYS A CA 1
ATOM 661 C C . CYS A 1 84 ? 33.780 -4.508 17.794 1.00 54.75 84 CYS A C 1
ATOM 663 O O . CYS A 1 84 ?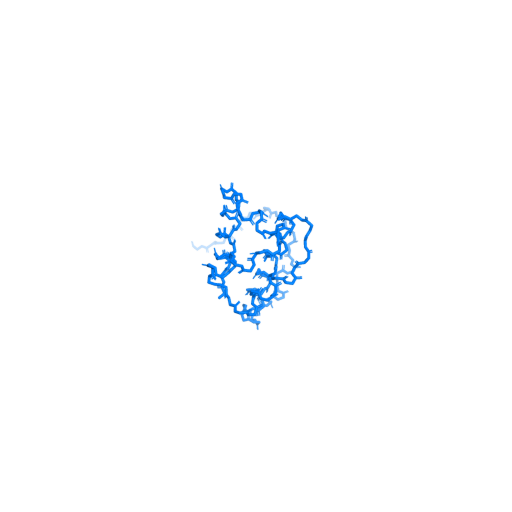 32.696 -5.041 18.043 1.00 54.75 84 CYS A O 1
ATOM 665 N N . PRO A 1 85 ? 34.726 -4.329 18.731 1.00 51.75 85 PRO A N 1
ATOM 666 C CA . PRO A 1 85 ? 34.594 -3.127 19.553 1.00 51.75 85 PRO A CA 1
ATOM 667 C C . PRO A 1 85 ? 35.929 -2.457 19.949 1.00 51.75 85 PRO A C 1
ATOM 669 O O . PRO A 1 85 ? 36.802 -3.100 20.516 1.00 51.75 85 PRO A O 1
ATOM 672 N N . GLU A 1 86 ? 35.994 -1.149 19.670 1.00 48.84 86 GLU A N 1
ATOM 673 C CA . GLU A 1 86 ? 36.559 -0.018 20.449 1.00 48.84 86 GLU A CA 1
ATOM 674 C C . GLU A 1 86 ? 37.973 -0.134 21.113 1.00 48.84 86 GLU A C 1
ATOM 676 O O . GLU A 1 86 ? 38.742 -1.034 20.808 1.00 48.84 86 GLU A O 1
ATOM 681 N N . PRO A 1 87 ? 38.429 0.862 21.903 1.00 56.00 87 PRO A N 1
ATOM 682 C CA . PRO A 1 87 ? 39.384 1.916 21.528 1.00 56.00 87 PRO A CA 1
ATOM 683 C C . PRO A 1 87 ? 40.721 1.819 22.312 1.00 56.00 87 PRO A C 1
ATOM 685 O O . PRO A 1 87 ? 40.810 1.031 23.243 1.00 56.00 87 PRO A O 1
ATOM 688 N N . VAL A 1 88 ? 41.749 2.630 21.990 1.00 40.16 88 VAL A N 1
ATOM 689 C CA . VAL A 1 88 ? 42.694 3.285 22.945 1.00 40.16 88 VAL A CA 1
ATOM 690 C C . VAL A 1 88 ? 43.870 3.967 22.217 1.00 40.16 88 VAL A C 1
ATOM 692 O O . VAL A 1 88 ? 44.460 3.442 21.280 1.00 40.16 88 VAL A O 1
ATOM 695 N N . VAL A 1 89 ? 44.161 5.171 22.707 1.00 51.28 89 VAL A N 1
ATOM 696 C CA . VAL A 1 89 ? 45.269 6.101 22.439 1.00 51.28 89 VAL A CA 1
ATOM 697 C C . VAL A 1 89 ? 46.654 5.470 22.676 1.00 51.28 89 VAL A C 1
ATOM 699 O O . VAL A 1 89 ? 46.825 4.734 23.644 1.00 51.28 89 VAL A O 1
ATOM 702 N N . GLY A 1 90 ? 47.660 5.832 21.871 1.00 39.06 90 GLY A N 1
ATOM 703 C CA . GLY A 1 90 ? 49.075 5.539 22.141 1.00 39.06 90 GLY A CA 1
ATOM 704 C C . GLY A 1 90 ? 50.020 6.187 21.122 1.00 39.06 90 GLY A C 1
ATOM 705 O O . GLY A 1 90 ? 49.763 6.116 19.928 1.00 39.06 90 GLY A O 1
ATOM 706 N N . ASP A 1 91 ? 51.050 6.850 21.636 1.00 48.09 91 ASP A N 1
ATOM 707 C CA . ASP A 1 91 ? 51.928 7.860 21.032 1.00 48.09 91 ASP A CA 1
ATOM 708 C C . ASP A 1 91 ? 53.057 7.329 20.110 1.00 48.09 91 ASP A C 1
ATOM 710 O O . ASP A 1 91 ? 53.341 6.134 20.076 1.00 48.09 91 ASP A O 1
ATOM 714 N N . GLU A 1 92 ? 53.735 8.290 19.469 1.00 48.50 92 GLU A N 1
ATOM 715 C CA . GLU A 1 92 ? 55.130 8.285 18.984 1.00 48.50 92 GLU A CA 1
ATOM 716 C C . GLU A 1 92 ? 55.579 7.538 17.693 1.00 48.50 92 GLU A C 1
ATOM 718 O O . GLU A 1 92 ? 55.633 6.317 17.584 1.00 48.50 92 GLU A O 1
ATOM 723 N N . GLU A 1 93 ? 56.079 8.381 16.771 1.00 47.59 93 GLU A N 1
ATOM 724 C CA . GLU A 1 93 ? 57.401 8.298 16.118 1.00 47.59 93 GLU A CA 1
ATOM 725 C C . GLU A 1 93 ? 57.614 7.381 14.893 1.00 47.59 93 GLU A C 1
ATOM 727 O O . GLU A 1 93 ? 57.851 6.181 15.008 1.00 47.59 93 GLU A O 1
ATOM 732 N N . GLN A 1 94 ? 57.712 7.996 13.698 1.00 42.94 94 GLN A N 1
ATOM 733 C CA . GLN A 1 94 ? 58.678 7.561 12.673 1.00 42.94 94 GLN A CA 1
ATOM 734 C C . GLN A 1 94 ? 58.986 8.627 11.601 1.00 42.94 94 GLN A C 1
ATOM 736 O O . GLN A 1 94 ? 58.202 8.888 10.695 1.00 42.94 94 GLN A O 1
ATOM 741 N N . ALA A 1 95 ? 60.169 9.226 11.759 1.00 40.38 95 ALA A N 1
ATOM 742 C CA . ALA A 1 95 ? 61.215 9.453 10.757 1.00 40.38 95 ALA A CA 1
ATOM 743 C C . ALA A 1 95 ? 60.839 9.741 9.284 1.00 40.38 95 ALA A C 1
ATOM 745 O O . ALA A 1 95 ? 60.459 8.836 8.539 1.00 40.38 95 ALA A O 1
ATOM 746 N N . ALA A 1 96 ? 61.171 10.959 8.837 1.00 37.91 96 ALA A N 1
ATOM 747 C CA . ALA A 1 96 ? 61.913 11.227 7.597 1.00 37.91 96 ALA A CA 1
ATOM 748 C C . ALA A 1 96 ? 62.626 12.586 7.694 1.00 37.91 96 ALA A C 1
ATOM 750 O O . ALA A 1 96 ? 61.968 13.557 8.131 1.00 37.91 96 ALA A O 1
#